Protein AF-H1S083-F1 (afdb_monomer)

pLDDT: mean 85.69, std 16.36, range [36.56, 97.62]

Sequence (113 aa):
MSSRRRGASLEDQALHRMGLTRRVRLRCQHYAAACRVVSCTDLLATLPLRYARIANEPYANRLLSLPFKVPTLELHLYWHAGGENDGANRWLREQLLAVISALGGGAGELAQD

Solvent-accessible surface area (backbone atoms only — not comparable to full-atom values): 7591 Å² total; per-residue (Å²): 130,83,85,63,92,67,80,83,47,69,63,52,51,40,35,46,76,71,77,42,84,80,87,82,87,76,86,67,97,44,66,48,59,44,36,53,49,36,59,74,47,99,56,88,84,90,67,61,66,74,57,46,59,60,45,25,64,92,50,73,61,87,88,72,83,73,97,64,81,58,83,80,87,77,64,76,78,86,77,61,79,88,46,68,82,34,66,69,54,45,52,49,51,52,53,51,51,52,53,40,48,74,71,70,44,79,83,46,71,84,71,84,129

Structure (mmCIF, N/CA/C/O backbone):
data_AF-H1S083-F1
#
_entry.id   AF-H1S083-F1
#
loop_
_atom_site.group_PDB
_atom_site.id
_atom_site.type_symbol
_atom_site.label_atom_id
_atom_site.label_alt_id
_atom_site.label_comp_id
_atom_site.label_asym_id
_atom_site.label_entity_id
_atom_site.label_seq_id
_atom_site.pdbx_PDB_ins_code
_atom_site.Cartn_x
_atom_site.Cartn_y
_atom_site.Car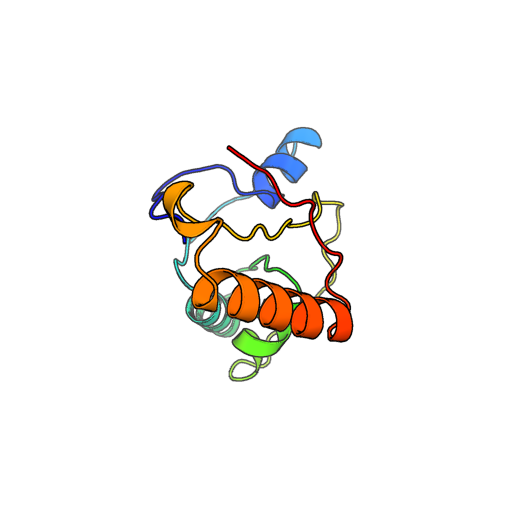tn_z
_atom_site.occupancy
_atom_site.B_iso_or_equiv
_atom_site.auth_seq_id
_atom_site.auth_comp_id
_atom_site.auth_asym_id
_atom_site.auth_atom_id
_atom_site.pdbx_PDB_model_num
ATOM 1 N N . MET A 1 1 ? 8.630 -4.869 -2.359 1.00 46.25 1 MET A N 1
ATOM 2 C CA . MET A 1 1 ? 7.904 -4.292 -1.202 1.00 46.25 1 MET A CA 1
ATOM 3 C C . MET A 1 1 ? 8.778 -4.407 0.039 1.00 46.25 1 MET A C 1
ATOM 5 O O . MET A 1 1 ? 9.514 -5.375 0.157 1.00 46.25 1 MET A O 1
ATOM 9 N N . SER A 1 2 ? 8.788 -3.385 0.896 1.00 41.12 2 SER A N 1
ATOM 10 C CA . SER A 1 2 ? 9.786 -3.215 1.960 1.00 41.12 2 SER A CA 1
ATOM 11 C C . SER A 1 2 ? 9.759 -4.358 2.989 1.00 41.12 2 SER A C 1
ATOM 13 O O . SER A 1 2 ? 8.774 -4.513 3.697 1.00 41.12 2 SER A O 1
ATOM 15 N N . SER A 1 3 ? 10.867 -5.095 3.142 1.00 46.19 3 SER A N 1
ATOM 16 C CA . SER A 1 3 ? 11.071 -6.119 4.189 1.00 46.19 3 SER A CA 1
ATOM 17 C C . SER A 1 3 ? 11.190 -5.539 5.608 1.00 46.19 3 SER A C 1
ATOM 19 O O . SER A 1 3 ? 11.502 -6.249 6.570 1.00 46.19 3 SER A O 1
ATOM 21 N N . ARG A 1 4 ? 10.964 -4.229 5.760 1.00 55.94 4 ARG A N 1
ATOM 22 C CA . ARG A 1 4 ? 11.097 -3.512 7.020 1.00 55.94 4 ARG A CA 1
ATOM 23 C C . ARG A 1 4 ? 10.083 -4.050 8.029 1.00 55.94 4 ARG A C 1
ATOM 25 O O . ARG A 1 4 ? 8.920 -3.660 8.042 1.00 55.94 4 ARG A O 1
ATOM 32 N N . ARG A 1 5 ? 10.560 -4.900 8.949 1.00 53.22 5 ARG A N 1
ATOM 33 C CA . ARG A 1 5 ? 9.821 -5.308 10.162 1.00 53.22 5 ARG A CA 1
ATOM 34 C C . ARG A 1 5 ? 9.395 -4.097 11.011 1.00 53.22 5 ARG A C 1
ATOM 36 O O . ARG A 1 5 ? 8.475 -4.214 11.816 1.00 53.22 5 ARG A O 1
ATOM 43 N N . ARG A 1 6 ? 10.069 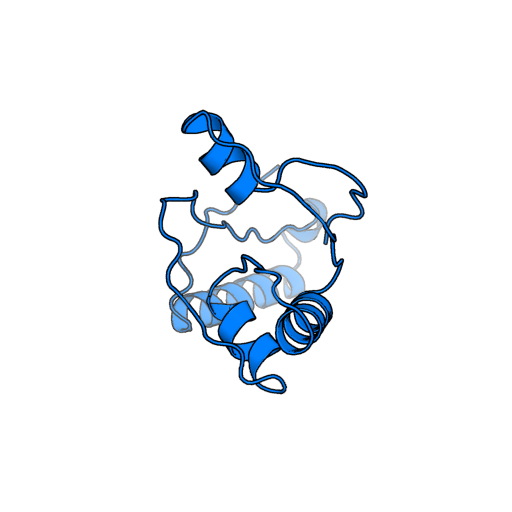-2.949 10.849 1.00 56.91 6 ARG A N 1
ATOM 44 C CA . ARG A 1 6 ? 9.831 -1.671 11.539 1.00 56.91 6 ARG A CA 1
ATOM 45 C C . ARG A 1 6 ? 10.082 -0.492 10.593 1.00 56.91 6 ARG A C 1
ATOM 47 O O . ARG A 1 6 ? 11.025 -0.534 9.812 1.00 56.91 6 ARG A O 1
ATOM 54 N N . GLY A 1 7 ? 9.276 0.562 10.698 1.00 65.94 7 GLY A N 1
ATOM 55 C CA . GLY A 1 7 ? 9.450 1.810 9.948 1.00 65.94 7 GLY A CA 1
ATOM 56 C C . GLY A 1 7 ? 8.162 2.629 9.905 1.00 65.94 7 GLY A C 1
ATOM 57 O O . GLY A 1 7 ? 7.073 2.051 9.856 1.00 65.94 7 GLY A O 1
ATOM 58 N N . ALA A 1 8 ? 8.288 3.957 9.956 1.00 71.81 8 ALA A N 1
ATOM 59 C CA . ALA A 1 8 ? 7.151 4.866 9.860 1.00 71.81 8 ALA A CA 1
ATOM 60 C C . ALA A 1 8 ? 6.579 4.833 8.437 1.00 71.81 8 ALA A C 1
ATOM 62 O O . ALA A 1 8 ? 7.262 5.176 7.470 1.00 71.81 8 ALA A O 1
ATOM 63 N N . SER A 1 9 ? 5.329 4.393 8.326 1.00 85.81 9 SER A N 1
ATOM 64 C CA . SER A 1 9 ? 4.543 4.490 7.093 1.00 85.81 9 SER A CA 1
ATOM 65 C C . SER A 1 9 ? 4.185 5.950 6.777 1.00 85.81 9 SER A C 1
ATOM 67 O O . SER A 1 9 ? 4.335 6.824 7.634 1.00 85.81 9 SER A O 1
ATOM 69 N N . LEU A 1 10 ? 3.708 6.233 5.561 1.00 88.31 10 LEU A N 1
ATOM 70 C CA . LEU A 1 10 ? 3.307 7.593 5.176 1.00 88.31 10 LEU A CA 1
ATOM 71 C C . LEU A 1 10 ? 2.191 8.125 6.088 1.00 88.31 10 LEU A C 1
ATOM 73 O O . LEU A 1 10 ? 2.217 9.289 6.487 1.00 88.31 10 LEU A O 1
ATOM 77 N N . GLU A 1 11 ? 1.251 7.264 6.481 1.00 90.75 11 GLU A N 1
ATOM 78 C CA . GLU A 1 11 ? 0.209 7.620 7.436 1.00 90.75 11 GLU A CA 1
ATOM 79 C C . GLU A 1 11 ? 0.750 7.838 8.858 1.00 90.75 11 GLU A C 1
ATOM 81 O O . GLU A 1 11 ? 0.278 8.744 9.541 1.00 90.75 11 GLU A O 1
ATOM 86 N N . ASP A 1 12 ? 1.771 7.085 9.294 1.00 91.44 12 ASP A N 1
ATOM 87 C CA . ASP A 1 12 ? 2.417 7.313 10.599 1.00 91.44 12 ASP A CA 1
ATOM 88 C C . ASP A 1 12 ? 3.097 8.690 10.633 1.00 91.44 12 ASP A C 1
ATOM 90 O O . ASP A 1 12 ? 2.982 9.417 11.617 1.00 91.44 12 ASP A O 1
ATOM 94 N N . GLN A 1 13 ? 3.773 9.072 9.546 1.00 90.94 13 GLN A N 1
ATOM 95 C CA . GLN A 1 13 ? 4.428 10.378 9.428 1.00 90.94 13 GLN A CA 1
ATOM 96 C C . GLN A 1 13 ? 3.410 11.524 9.388 1.00 90.94 13 GLN A C 1
ATOM 98 O O . GLN A 1 13 ? 3.625 12.570 10.001 1.00 90.94 13 GLN A O 1
ATOM 103 N N . ALA A 1 14 ? 2.291 11.344 8.681 1.00 92.69 14 ALA A N 1
ATOM 104 C CA . ALA A 1 14 ? 1.212 12.327 8.653 1.00 92.69 14 ALA A CA 1
ATOM 105 C C . ALA A 1 14 ? 0.590 12.530 10.043 1.00 92.69 14 ALA A C 1
ATOM 107 O O . ALA A 1 14 ? 0.471 13.670 10.484 1.00 92.69 14 ALA A O 1
ATOM 108 N N . LEU A 1 15 ? 0.286 11.443 10.761 1.00 93.88 15 LEU A N 1
ATOM 109 C CA . LEU A 1 15 ? -0.218 11.512 12.136 1.00 93.88 15 LEU A CA 1
ATOM 110 C C . LEU A 1 15 ? 0.788 12.187 13.072 1.00 93.88 15 LEU A C 1
ATOM 112 O O . LEU A 1 15 ? 0.411 13.075 13.834 1.00 93.88 15 LEU A O 1
ATOM 116 N N . HIS A 1 16 ? 2.073 11.843 12.964 1.00 93.38 16 HIS A N 1
ATOM 117 C CA . HIS A 1 16 ? 3.114 12.439 13.797 1.00 93.38 16 HIS A CA 1
ATOM 118 C C . HIS A 1 16 ? 3.229 13.955 13.585 1.00 93.38 16 HIS A C 1
ATOM 120 O O . HIS A 1 16 ? 3.400 14.699 14.549 1.00 93.38 16 HIS A O 1
ATOM 126 N N . ARG A 1 17 ? 3.099 14.447 12.344 1.00 93.06 17 ARG A N 1
ATOM 127 C CA . ARG A 1 17 ? 3.069 15.897 12.064 1.00 93.06 17 ARG A CA 1
ATOM 128 C C . ARG A 1 17 ? 1.873 16.608 12.702 1.00 93.06 17 ARG A C 1
ATOM 130 O O . ARG A 1 17 ? 1.947 17.807 12.935 1.00 93.06 17 ARG A O 1
ATOM 137 N N . MET A 1 18 ? 0.804 15.878 13.010 1.00 94.44 18 MET A N 1
ATOM 138 C CA . MET A 1 18 ? -0.367 16.379 13.736 1.00 94.44 18 MET A CA 1
ATOM 139 C C . MET A 1 18 ? -0.249 16.198 15.261 1.00 94.44 18 MET A C 1
ATOM 141 O O . MET A 1 18 ? -1.212 16.460 15.974 1.00 94.44 18 MET A O 1
ATOM 145 N N . GLY A 1 19 ? 0.887 15.709 15.776 1.00 96.00 19 GLY A N 1
ATOM 146 C CA . GLY A 1 19 ? 1.051 15.371 17.195 1.00 96.00 19 GLY A CA 1
ATOM 147 C C . GLY A 1 19 ? 0.278 14.119 17.629 1.00 96.00 19 GLY A C 1
ATOM 148 O O . GLY A 1 19 ? 0.107 13.878 18.822 1.00 96.00 19 GLY A O 1
ATOM 149 N N . LEU A 1 20 ? -0.202 13.318 16.674 1.00 95.38 20 LEU A N 1
ATOM 150 C CA . LEU A 1 20 ? -0.985 12.113 16.921 1.00 95.38 20 LEU A CA 1
ATOM 151 C C . LEU A 1 20 ? -0.126 10.860 16.759 1.00 95.38 20 LEU A C 1
ATOM 153 O O . LEU A 1 20 ? 0.772 10.780 15.921 1.00 95.38 20 LEU A O 1
ATOM 157 N N . THR A 1 21 ? -0.461 9.827 17.526 1.00 93.50 21 THR A N 1
ATOM 158 C CA . THR A 1 21 ? 0.106 8.486 17.366 1.00 93.50 21 THR A CA 1
ATOM 159 C C . THR A 1 21 ? -1.021 7.464 17.302 1.00 93.50 21 THR A C 1
ATOM 161 O O . THR A 1 21 ? -2.061 7.624 17.941 1.00 93.50 21 THR A O 1
ATOM 164 N N . ARG A 1 22 ? -0.839 6.405 16.507 1.00 92.25 22 ARG A N 1
ATOM 165 C CA . ARG A 1 22 ? -1.791 5.288 16.441 1.00 92.25 22 ARG A CA 1
ATOM 166 C C . ARG A 1 22 ? -1.253 4.065 17.168 1.00 92.25 22 ARG A C 1
ATOM 168 O O . ARG A 1 22 ? -0.050 3.814 17.206 1.00 92.25 22 ARG A O 1
ATOM 175 N N . ARG A 1 23 ? -2.164 3.229 17.658 1.00 93.88 23 ARG A N 1
ATOM 176 C CA . ARG A 1 23 ? -1.825 1.937 18.257 1.00 93.88 23 ARG A CA 1
ATOM 177 C C . ARG A 1 23 ? -1.751 0.848 17.187 1.00 93.88 23 ARG A C 1
ATOM 179 O O . ARG A 1 23 ? -2.768 0.290 16.786 1.00 93.88 23 ARG A O 1
ATOM 186 N N . VAL A 1 24 ? -0.543 0.501 16.749 1.00 92.94 24 VAL A N 1
ATOM 187 C CA . VAL A 1 24 ? -0.339 -0.572 15.762 1.00 92.94 24 VAL A CA 1
ATOM 188 C C . VAL A 1 24 ? -0.415 -1.945 16.441 1.00 92.94 24 VAL A C 1
ATOM 190 O O . VAL A 1 24 ? 0.505 -2.335 17.154 1.00 92.94 24 VAL A O 1
ATOM 193 N N . ARG A 1 25 ? -1.516 -2.679 16.226 1.00 94.50 25 ARG A N 1
ATOM 194 C CA . ARG A 1 25 ? -1.736 -4.035 16.778 1.00 94.50 25 ARG A CA 1
ATOM 195 C C . ARG A 1 25 ? -1.151 -5.148 15.906 1.00 94.50 25 ARG A C 1
ATOM 197 O O . ARG A 1 25 ? -0.729 -6.168 16.436 1.00 94.50 25 ARG A O 1
ATOM 204 N N . LEU A 1 26 ? -1.128 -4.944 14.590 1.00 92.12 26 LEU A N 1
ATOM 205 C CA . LEU A 1 26 ? -0.632 -5.904 13.607 1.00 92.12 26 LEU A CA 1
ATOM 206 C C . LEU A 1 26 ? -0.027 -5.165 12.408 1.00 92.12 26 LEU A C 1
ATOM 208 O O . LEU A 1 26 ? -0.523 -4.112 12.009 1.00 92.12 26 LEU A O 1
ATOM 212 N N . ARG A 1 27 ? 1.024 -5.735 11.810 1.00 90.19 27 ARG A N 1
ATOM 213 C CA . ARG A 1 27 ? 1.575 -5.304 10.518 1.00 90.19 27 ARG A CA 1
ATOM 214 C C . ARG A 1 27 ? 1.529 -6.474 9.539 1.00 90.19 27 ARG A C 1
ATOM 216 O O . ARG A 1 27 ? 2.127 -7.513 9.799 1.00 90.19 27 ARG A O 1
ATOM 223 N N . CYS A 1 28 ? 0.830 -6.293 8.423 1.00 90.75 28 CYS A N 1
ATOM 224 C CA . CYS A 1 28 ? 0.754 -7.277 7.344 1.00 90.75 28 CYS A CA 1
ATOM 225 C C . CYS A 1 28 ? 1.729 -6.905 6.222 1.00 90.75 28 CYS A C 1
ATOM 227 O O . CYS A 1 28 ? 1.875 -5.728 5.905 1.00 90.75 28 CYS A O 1
ATOM 229 N N . GLN A 1 29 ? 2.356 -7.904 5.596 1.00 87.31 29 GLN A N 1
ATOM 230 C CA . GLN A 1 29 ? 3.223 -7.690 4.425 1.00 87.31 29 GLN A CA 1
ATOM 231 C C . GLN A 1 29 ? 2.429 -7.523 3.119 1.00 87.31 29 GLN A C 1
ATOM 233 O O . GLN A 1 29 ? 2.935 -6.956 2.157 1.00 87.31 29 GLN A O 1
ATOM 238 N N . HIS A 1 30 ? 1.177 -7.993 3.091 1.00 89.62 30 HIS A N 1
ATOM 239 C CA . HIS A 1 30 ? 0.318 -7.991 1.908 1.00 89.62 30 HIS A CA 1
ATOM 240 C C . HIS A 1 30 ? -1.043 -7.366 2.224 1.00 89.62 30 HIS A C 1
ATOM 242 O O . HIS A 1 30 ? -1.628 -7.640 3.275 1.00 89.62 30 HIS A O 1
ATOM 248 N N . TYR A 1 31 ? -1.576 -6.580 1.287 1.00 93.88 31 TYR A N 1
ATOM 249 C CA . TYR A 1 31 ? -2.871 -5.913 1.439 1.00 93.88 31 TYR A CA 1
ATOM 250 C C . TYR A 1 31 ? -4.041 -6.890 1.595 1.00 93.88 31 TYR A C 1
ATOM 252 O O . TYR A 1 31 ? -4.886 -6.676 2.456 1.00 93.88 31 TYR A O 1
ATOM 260 N N . ALA A 1 32 ? -4.049 -8.002 0.854 1.00 94.44 32 ALA A N 1
ATOM 261 C CA . ALA A 1 32 ? -5.092 -9.024 0.981 1.00 94.44 32 ALA A CA 1
ATOM 262 C C . ALA A 1 32 ? -5.162 -9.618 2.400 1.00 94.44 32 ALA A C 1
ATOM 264 O O . ALA A 1 32 ? -6.247 -9.826 2.937 1.00 94.44 32 ALA A O 1
ATOM 265 N N . ALA A 1 33 ? -4.007 -9.833 3.042 1.00 94.94 33 ALA A N 1
ATOM 266 C CA . ALA A 1 33 ? -3.958 -10.294 4.427 1.00 94.94 33 ALA A CA 1
ATOM 267 C C . ALA A 1 33 ? -4.502 -9.231 5.396 1.00 94.94 33 ALA A C 1
ATOM 269 O O . ALA A 1 33 ? -5.246 -9.570 6.311 1.00 94.94 33 ALA A O 1
ATOM 270 N N . ALA A 1 34 ? -4.186 -7.950 5.172 1.00 95.94 34 ALA A N 1
ATOM 271 C CA . ALA A 1 34 ? -4.738 -6.858 5.972 1.00 95.94 34 ALA A CA 1
ATOM 272 C C . ALA A 1 34 ? -6.270 -6.779 5.848 1.00 95.94 34 ALA A C 1
ATOM 274 O O . ALA A 1 34 ? -6.948 -6.707 6.868 1.00 95.94 34 ALA A O 1
ATOM 275 N N . CYS A 1 35 ? -6.818 -6.864 4.629 1.00 97.12 35 CYS A N 1
ATOM 276 C CA . CYS A 1 35 ? -8.266 -6.878 4.396 1.00 97.12 35 CYS A CA 1
ATOM 277 C C . CYS A 1 35 ? -8.952 -8.069 5.082 1.00 97.12 35 CYS A C 1
ATOM 279 O O . CYS A 1 35 ? -9.983 -7.883 5.724 1.00 97.12 35 CYS A O 1
ATOM 281 N N . ARG A 1 36 ? -8.352 -9.266 5.029 1.00 97.06 36 ARG A N 1
ATOM 282 C CA . ARG A 1 36 ? -8.862 -10.445 5.747 1.00 97.06 36 ARG A CA 1
ATOM 283 C C . ARG A 1 36 ? -8.873 -10.262 7.265 1.00 97.06 36 ARG A C 1
ATOM 285 O O . ARG A 1 36 ? -9.792 -10.707 7.940 1.00 97.06 36 ARG A O 1
ATOM 292 N N . VAL A 1 37 ? -7.833 -9.650 7.828 1.00 97.12 37 VAL A N 1
ATOM 293 C CA . VAL A 1 37 ? -7.784 -9.403 9.276 1.00 97.12 37 VAL A CA 1
ATOM 294 C C . VAL A 1 37 ? -8.874 -8.418 9.680 1.00 97.12 37 VAL A C 1
ATOM 296 O O . VAL A 1 37 ? -9.581 -8.667 10.653 1.00 97.12 37 VAL A O 1
ATOM 299 N N . VAL A 1 38 ? -9.042 -7.332 8.923 1.00 97.56 38 VAL A N 1
ATOM 300 C CA . VAL A 1 38 ? -10.109 -6.350 9.163 1.00 97.56 38 VAL A CA 1
ATOM 301 C C . VAL A 1 38 ? -11.490 -7.007 9.086 1.00 97.56 38 VAL A C 1
ATOM 303 O O . VAL A 1 38 ? -12.318 -6.734 9.940 1.00 97.56 38 VAL A O 1
ATOM 306 N N . SER A 1 39 ? -11.727 -7.953 8.169 1.00 97.50 39 SER A N 1
ATOM 307 C CA . SER A 1 39 ? -13.040 -8.620 8.078 1.00 97.50 39 SER A CA 1
ATOM 308 C C . SER A 1 39 ? -13.378 -9.529 9.257 1.00 97.50 39 SER A C 1
ATOM 310 O O . SER A 1 39 ? -14.519 -9.958 9.397 1.00 97.50 39 SER A O 1
ATOM 312 N N . CYS A 1 40 ? -12.393 -9.862 10.089 1.00 97.25 40 CYS A N 1
ATOM 313 C CA . CYS A 1 40 ? -12.553 -10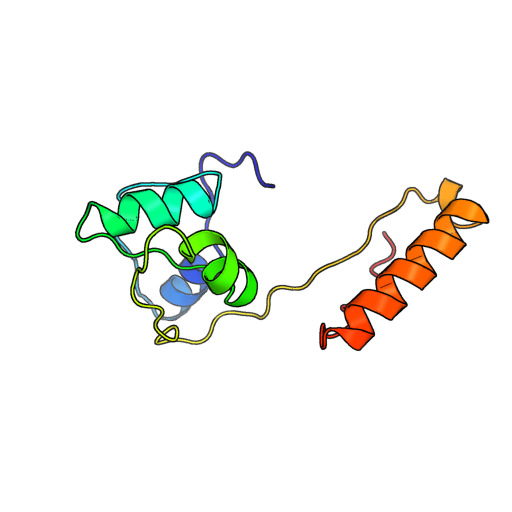.767 11.223 1.00 97.25 40 CYS A CA 1
ATOM 314 C C . CYS A 1 40 ? -12.289 -10.086 12.576 1.00 97.25 40 CYS A C 1
ATOM 316 O O . CYS A 1 40 ? -12.230 -10.779 13.591 1.00 97.25 40 CYS A O 1
ATOM 318 N N . THR A 1 41 ? -12.056 -8.769 12.611 1.00 97.62 41 THR A N 1
ATOM 319 C CA . THR A 1 41 ? -11.655 -8.040 13.827 1.00 97.62 41 THR A CA 1
ATOM 320 C C . THR A 1 41 ? -12.168 -6.601 13.823 1.00 97.62 41 THR A C 1
ATOM 322 O O . THR A 1 41 ? -12.504 -6.062 12.778 1.00 97.62 41 THR A O 1
ATOM 325 N N . ASP A 1 42 ? -12.105 -5.924 14.970 1.00 96.31 42 ASP A N 1
ATOM 326 C CA . ASP A 1 42 ? -12.408 -4.486 15.082 1.00 96.31 42 ASP A CA 1
ATOM 327 C C . ASP A 1 42 ? -11.207 -3.583 14.727 1.00 96.31 42 ASP A C 1
ATOM 329 O O . ASP A 1 42 ? -11.069 -2.460 15.219 1.00 96.31 42 ASP A O 1
ATOM 333 N N . LEU A 1 43 ? -10.268 -4.087 13.921 1.00 97.25 43 LEU A N 1
ATOM 334 C CA . LEU A 1 43 ? -9.096 -3.327 13.490 1.00 97.25 43 LEU A CA 1
ATOM 335 C C . LEU A 1 43 ? -9.387 -2.529 12.217 1.00 97.25 43 LEU A C 1
ATOM 337 O O . LEU A 1 43 ? -10.234 -2.881 11.406 1.00 97.25 43 LEU A O 1
ATOM 341 N N . LEU A 1 44 ? -8.609 -1.466 12.012 1.00 95.94 44 LEU A N 1
ATOM 342 C CA . LEU A 1 44 ? -8.625 -0.661 10.793 1.00 95.94 44 LEU A CA 1
ATOM 343 C C . LEU A 1 44 ? -7.308 -0.824 10.030 1.00 95.94 44 LEU A C 1
ATOM 345 O O . LEU A 1 44 ? -6.241 -0.970 10.635 1.00 95.94 44 LEU A O 1
ATOM 349 N N . ALA A 1 45 ? -7.376 -0.732 8.701 1.00 95.50 45 ALA A N 1
ATOM 350 C CA . ALA A 1 45 ? -6.210 -0.717 7.827 1.00 95.50 45 ALA A CA 1
ATOM 351 C C . ALA A 1 45 ? -6.282 0.455 6.838 1.00 95.50 45 ALA A C 1
ATOM 353 O O . ALA A 1 45 ? -7.317 0.698 6.221 1.00 95.50 45 ALA A O 1
ATOM 354 N N . THR A 1 46 ? -5.158 1.154 6.665 1.00 94.31 46 THR A N 1
ATOM 355 C CA . THR A 1 46 ? -4.999 2.228 5.675 1.00 94.31 46 THR A CA 1
ATOM 356 C C . THR A 1 46 ? -4.253 1.689 4.461 1.00 94.31 46 THR A C 1
ATOM 358 O O . THR A 1 46 ? -3.184 1.095 4.600 1.00 94.31 46 THR A O 1
ATOM 361 N N . LEU A 1 47 ? -4.827 1.862 3.271 1.00 92.94 47 LEU A N 1
ATOM 362 C CA . LEU A 1 47 ? -4.282 1.377 2.004 1.00 92.94 47 LEU A CA 1
ATOM 363 C C . LEU A 1 47 ? -4.467 2.443 0.912 1.00 92.94 47 LEU A C 1
ATOM 365 O O . LEU A 1 47 ? -5.427 3.215 0.981 1.00 92.94 47 LEU A O 1
ATOM 369 N N . PRO A 1 48 ? -3.634 2.458 -0.146 1.00 91.25 48 PRO A N 1
ATOM 370 C CA . PRO A 1 48 ? -3.946 3.229 -1.343 1.00 91.25 48 PRO A CA 1
ATOM 371 C C . PRO A 1 48 ? -5.265 2.749 -1.967 1.00 91.25 48 PRO A C 1
ATOM 373 O O . PRO A 1 48 ? -5.490 1.545 -2.111 1.00 91.25 48 PRO A O 1
ATOM 376 N N . LEU A 1 49 ? -6.122 3.688 -2.379 1.00 90.50 49 LEU A N 1
ATOM 377 C CA . LEU A 1 49 ? -7.507 3.414 -2.788 1.00 90.50 49 LEU A CA 1
ATOM 378 C C . LEU A 1 49 ? -7.634 2.339 -3.880 1.00 90.50 49 LEU A C 1
ATOM 380 O O . LEU A 1 49 ? -8.517 1.487 -3.801 1.00 90.50 49 LEU A O 1
ATOM 384 N N . ARG A 1 50 ? -6.748 2.350 -4.886 1.00 89.25 50 ARG A N 1
ATOM 385 C CA . ARG A 1 50 ? -6.762 1.358 -5.975 1.00 89.25 50 ARG A CA 1
ATOM 386 C C . ARG A 1 50 ? -6.578 -0.066 -5.439 1.00 89.25 50 ARG A C 1
ATOM 388 O O . ARG A 1 50 ? -7.338 -0.954 -5.808 1.00 89.25 50 ARG A O 1
ATOM 395 N N . TYR A 1 51 ? -5.630 -0.264 -4.523 1.00 92.00 51 TYR A N 1
ATOM 396 C CA . TYR A 1 51 ? -5.414 -1.562 -3.882 1.00 92.00 51 TYR A CA 1
ATOM 397 C C . TYR A 1 51 ? -6.531 -1.915 -2.910 1.00 92.00 51 TYR A C 1
ATOM 399 O O . TYR A 1 51 ? -6.917 -3.075 -2.853 1.00 92.00 51 TYR A O 1
ATOM 407 N N . ALA A 1 52 ? -7.075 -0.934 -2.187 1.00 94.50 52 ALA A N 1
ATOM 408 C CA . ALA A 1 52 ? -8.208 -1.162 -1.301 1.00 94.50 52 ALA A CA 1
ATOM 409 C C . ALA A 1 52 ? -9.423 -1.704 -2.071 1.00 94.50 52 ALA A C 1
ATOM 411 O O . ALA A 1 52 ? -10.065 -2.623 -1.592 1.00 94.50 52 ALA A O 1
ATOM 412 N N . ARG A 1 53 ? -9.709 -1.205 -3.282 1.00 94.31 53 ARG A N 1
ATOM 413 C CA . ARG A 1 53 ? -10.808 -1.722 -4.119 1.00 94.31 53 ARG A CA 1
ATOM 414 C C . ARG A 1 53 ? -10.592 -3.173 -4.556 1.00 94.31 53 ARG A C 1
ATOM 416 O O . ARG A 1 53 ? -11.520 -3.961 -4.466 1.00 94.31 53 ARG A O 1
ATOM 423 N N . ILE A 1 54 ? -9.378 -3.515 -4.987 1.00 94.62 54 ILE A N 1
ATOM 424 C CA . ILE A 1 54 ? -9.052 -4.853 -5.507 1.00 94.62 54 ILE A CA 1
ATOM 425 C C . ILE A 1 54 ? -8.922 -5.869 -4.363 1.00 94.62 54 ILE A C 1
ATOM 427 O O . ILE A 1 54 ? -9.596 -6.888 -4.336 1.00 94.62 54 ILE A O 1
ATOM 431 N N . ALA A 1 55 ? -8.070 -5.589 -3.375 1.00 95.44 55 ALA A N 1
ATOM 432 C CA . ALA A 1 55 ? -7.754 -6.537 -2.306 1.00 95.44 55 ALA A CA 1
ATOM 433 C C . ALA A 1 55 ? -8.932 -6.797 -1.353 1.00 95.44 55 ALA A C 1
ATOM 435 O O . ALA A 1 55 ? -8.926 -7.799 -0.638 1.00 95.44 55 ALA A O 1
ATOM 436 N N . ASN A 1 56 ? -9.914 -5.891 -1.320 1.00 96.44 56 ASN A N 1
ATOM 437 C CA . ASN A 1 56 ? -11.097 -6.002 -0.476 1.00 96.44 56 ASN A CA 1
ATOM 438 C C . ASN A 1 56 ? -12.277 -6.722 -1.142 1.00 96.44 56 ASN A C 1
ATOM 440 O O . ASN A 1 56 ? -13.235 -7.044 -0.442 1.00 96.44 56 ASN A O 1
ATOM 444 N N . GLU A 1 57 ? -12.220 -6.975 -2.452 1.00 95.31 57 GLU A N 1
ATOM 445 C CA . GLU A 1 57 ? -13.290 -7.645 -3.201 1.00 95.31 57 GLU A CA 1
ATOM 446 C C . GLU A 1 57 ? -13.803 -8.928 -2.508 1.00 95.31 57 GLU A C 1
ATOM 448 O O . GLU A 1 57 ? -15.018 -9.062 -2.371 1.00 95.31 57 GLU A O 1
ATOM 453 N N . PRO A 1 58 ? -12.948 -9.808 -1.935 1.00 96.19 58 PRO A N 1
ATOM 454 C CA . PRO A 1 58 ? -13.419 -11.034 -1.281 1.00 96.19 58 PRO A CA 1
ATOM 455 C C . PRO A 1 58 ? -13.996 -10.843 0.131 1.00 96.19 58 PRO A C 1
ATOM 457 O O . PRO A 1 58 ? -14.568 -11.781 0.680 1.00 96.19 58 PRO A O 1
ATOM 460 N N . TYR A 1 59 ? -13.784 -9.684 0.764 1.00 94.69 59 TYR A N 1
ATOM 461 C CA . TYR A 1 59 ? -13.994 -9.493 2.208 1.00 94.69 59 TYR A CA 1
ATOM 462 C C . TYR A 1 59 ? -15.105 -8.497 2.547 1.00 94.69 59 TYR A C 1
ATOM 464 O O . TYR A 1 59 ? -15.520 -8.423 3.701 1.00 94.69 59 TYR A O 1
ATOM 472 N N . ALA A 1 60 ? -15.568 -7.721 1.561 1.00 91.56 60 ALA A N 1
ATOM 473 C CA . ALA A 1 60 ? -16.655 -6.751 1.697 1.00 91.56 60 ALA A CA 1
ATOM 474 C C . ALA A 1 60 ? -16.495 -5.752 2.868 1.00 91.56 60 ALA A C 1
ATOM 476 O O . ALA A 1 60 ? -17.485 -5.227 3.381 1.00 91.56 60 ALA A O 1
ATOM 477 N N . ASN A 1 61 ? -15.258 -5.434 3.285 1.00 97.44 61 ASN A N 1
ATOM 478 C CA . ASN A 1 61 ? -15.047 -4.412 4.313 1.00 97.44 61 ASN A CA 1
ATOM 479 C C . ASN A 1 61 ? -15.511 -3.042 3.808 1.00 97.44 61 ASN A C 1
ATOM 481 O O . ASN A 1 61 ? -15.431 -2.733 2.616 1.00 97.44 61 ASN A O 1
ATOM 485 N N . ARG A 1 62 ? -15.923 -2.169 4.728 1.00 96.94 62 ARG A N 1
ATOM 486 C CA . ARG A 1 62 ? -16.290 -0.792 4.386 1.00 96.94 62 ARG A CA 1
ATOM 487 C C . ARG A 1 62 ? -15.046 0.014 4.011 1.00 96.94 62 ARG A C 1
ATOM 489 O O . ARG A 1 62 ? -14.123 0.144 4.811 1.00 96.94 62 ARG A O 1
ATOM 496 N N . LEU A 1 63 ? -15.051 0.598 2.814 1.00 96.94 63 LEU A N 1
ATOM 497 C CA . LEU A 1 63 ? -14.025 1.547 2.383 1.00 96.94 63 LEU A CA 1
ATOM 498 C C . LEU A 1 63 ? -14.418 2.961 2.817 1.00 96.94 63 LEU A C 1
ATOM 500 O O . LEU A 1 63 ? -15.496 3.443 2.472 1.00 96.94 63 LEU A O 1
ATOM 504 N N . LEU A 1 64 ? -13.537 3.620 3.565 1.00 96.12 64 LEU A N 1
ATOM 505 C CA . LEU A 1 64 ? -13.730 4.978 4.068 1.00 96.12 64 LEU A CA 1
ATOM 506 C C . LEU A 1 64 ? -12.605 5.882 3.564 1.00 96.12 64 LEU A C 1
ATOM 508 O O . LEU A 1 64 ? -11.454 5.452 3.454 1.00 96.12 64 LEU A O 1
ATOM 512 N N . SER A 1 65 ? -12.933 7.141 3.284 1.00 93.25 65 SER A N 1
ATOM 513 C CA . SER A 1 65 ? -11.923 8.163 3.013 1.00 93.25 65 SER A CA 1
ATOM 514 C C . SER A 1 65 ? -11.067 8.396 4.253 1.00 93.25 65 SER A C 1
ATOM 516 O O . SER A 1 65 ? -11.570 8.410 5.378 1.00 93.25 65 SER A O 1
ATOM 518 N N . LEU A 1 66 ? -9.769 8.608 4.046 1.00 92.94 66 LEU A N 1
ATOM 519 C CA . LEU A 1 66 ? -8.859 8.922 5.137 1.00 92.94 66 LEU A CA 1
ATOM 520 C C . LEU A 1 66 ? -9.215 10.302 5.729 1.00 92.94 66 LEU A C 1
ATOM 522 O O . LEU A 1 66 ? -9.341 11.258 4.963 1.00 92.94 66 LEU A O 1
ATOM 526 N N . PRO A 1 67 ? -9.355 10.447 7.062 1.00 93.25 67 PRO A N 1
ATOM 527 C CA . PRO A 1 67 ? -9.827 11.691 7.676 1.00 93.25 67 PRO A CA 1
ATOM 528 C C . PRO A 1 67 ? -8.736 12.770 7.798 1.00 93.25 67 PRO A C 1
ATOM 530 O O . PRO A 1 67 ? -8.926 13.778 8.471 1.00 93.25 67 PRO A O 1
ATOM 533 N N . PHE A 1 68 ? -7.579 12.563 7.174 1.00 93.38 68 PHE A N 1
ATOM 534 C CA . PHE A 1 68 ? -6.456 13.493 7.150 1.00 93.38 68 PHE A CA 1
ATOM 535 C C . PHE A 1 68 ? -5.689 13.352 5.835 1.00 93.38 68 PHE A C 1
ATOM 537 O O . PHE A 1 68 ? -5.795 12.346 5.130 1.00 93.38 68 PHE A O 1
ATOM 544 N N . LYS A 1 69 ? -4.896 14.374 5.503 1.00 90.88 69 LYS A N 1
ATOM 545 C CA . LYS A 1 69 ? -4.074 14.387 4.291 1.00 90.88 69 LYS A CA 1
ATOM 546 C C . LYS A 1 69 ? -2.782 13.601 4.508 1.00 90.88 69 LYS A C 1
ATOM 548 O O . LYS A 1 69 ? -2.090 13.783 5.507 1.00 90.88 69 LYS A O 1
ATOM 553 N N . VAL A 1 70 ? -2.436 12.775 3.531 1.00 90.56 70 VAL A N 1
ATOM 554 C CA . VAL A 1 70 ? -1.161 12.054 3.436 1.00 90.56 70 VAL A CA 1
ATOM 555 C C . VAL A 1 70 ? -0.530 12.428 2.093 1.00 90.56 70 VAL A C 1
ATOM 557 O O . VAL A 1 70 ? -1.286 12.663 1.147 1.00 90.56 70 VAL A O 1
ATOM 560 N N . PRO A 1 71 ? 0.809 12.533 1.989 1.00 83.38 71 PRO A N 1
ATOM 561 C C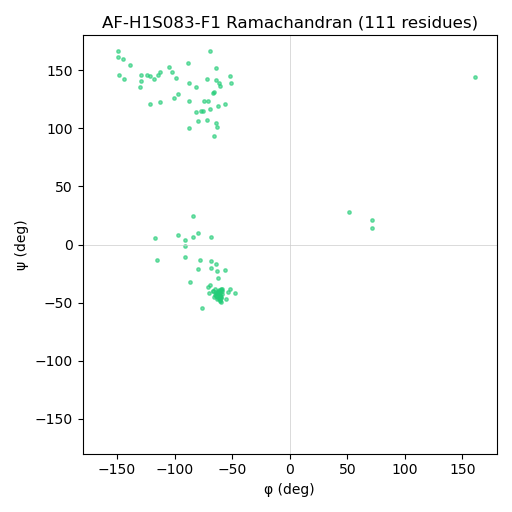A . PRO A 1 71 ? 1.465 12.742 0.703 1.00 83.38 71 PRO A CA 1
ATOM 562 C C . PRO A 1 71 ? 1.010 11.716 -0.338 1.00 83.38 71 PRO A C 1
ATOM 564 O O . PRO A 1 71 ? 0.752 10.555 -0.003 1.00 83.38 71 PRO A O 1
ATOM 567 N N . THR A 1 72 ? 0.913 12.153 -1.591 1.00 81.81 72 THR A N 1
ATOM 568 C CA . THR A 1 72 ? 0.590 11.269 -2.711 1.00 81.81 72 THR A CA 1
ATOM 569 C C . THR A 1 72 ? 1.669 10.199 -2.843 1.00 81.81 72 THR A C 1
ATOM 571 O O . THR A 1 72 ? 2.854 10.473 -2.675 1.00 81.81 72 THR A O 1
ATOM 574 N N . LEU A 1 73 ? 1.252 8.964 -3.122 1.00 80.38 73 LEU A N 1
ATOM 575 C CA . LEU A 1 73 ? 2.187 7.888 -3.420 1.00 80.38 73 LEU A CA 1
ATOM 576 C C . LEU A 1 73 ? 2.699 8.057 -4.852 1.00 80.38 73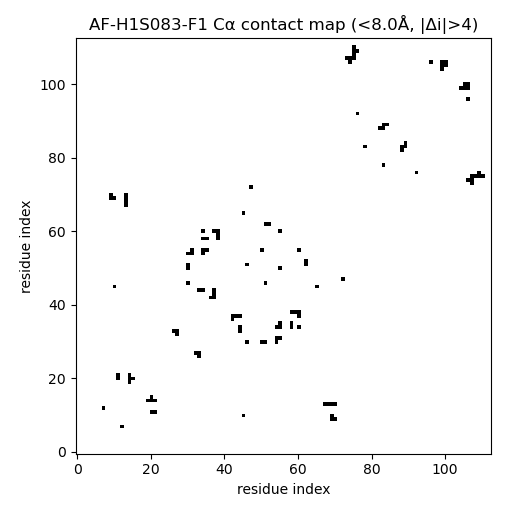 LEU A C 1
ATOM 578 O O . LEU A 1 73 ? 1.920 7.923 -5.796 1.00 80.38 73 LEU A O 1
ATOM 582 N N . GLU A 1 74 ? 3.992 8.313 -4.992 1.00 82.00 74 GLU A N 1
ATOM 583 C CA . GLU A 1 74 ? 4.668 8.382 -6.286 1.00 82.00 74 GLU A CA 1
ATOM 584 C C . GLU A 1 74 ? 5.146 6.988 -6.711 1.00 82.00 74 GLU A C 1
ATOM 586 O O . GLU A 1 74 ? 5.602 6.179 -5.895 1.00 82.00 74 GLU A O 1
ATOM 591 N 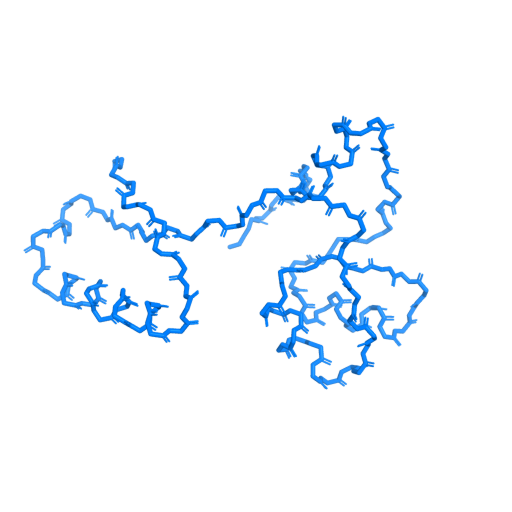N . LEU A 1 75 ? 4.979 6.681 -7.998 1.00 81.75 75 LEU A N 1
ATOM 592 C CA . LEU A 1 75 ? 5.469 5.456 -8.621 1.00 81.75 75 LEU A CA 1
ATOM 593 C C . LEU A 1 75 ? 6.569 5.838 -9.604 1.00 81.75 75 LEU A C 1
ATOM 595 O O . LEU A 1 75 ? 6.318 6.600 -10.533 1.00 81.75 75 LEU A O 1
ATOM 599 N N . HIS A 1 76 ? 7.753 5.264 -9.413 1.00 88.06 76 HIS A N 1
ATOM 600 C CA . HIS A 1 76 ? 8.898 5.468 -10.294 1.00 88.06 76 HIS A CA 1
ATOM 601 C C . HIS A 1 76 ? 9.261 4.158 -10.994 1.00 88.06 76 HIS A C 1
ATOM 603 O O . HIS A 1 76 ? 9.131 3.067 -10.427 1.00 88.06 76 HIS A O 1
ATOM 609 N N . LEU A 1 77 ? 9.716 4.280 -12.238 1.00 90.19 77 LEU A N 1
ATOM 610 C CA . LEU A 1 77 ? 10.297 3.194 -13.018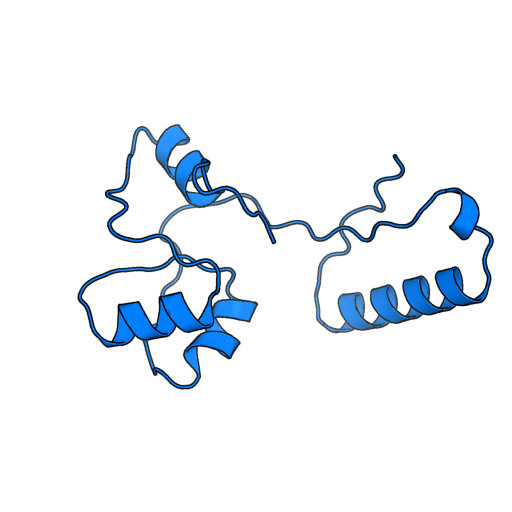 1.00 90.19 77 LEU A CA 1
ATOM 611 C C . LEU A 1 77 ? 11.817 3.296 -12.898 1.00 90.19 77 LEU A C 1
ATOM 613 O O . LEU A 1 77 ? 12.369 4.361 -13.140 1.00 90.19 77 LEU A O 1
ATOM 617 N N . TYR A 1 78 ? 12.472 2.191 -12.549 1.00 90.38 78 TYR A N 1
ATOM 618 C CA . TYR A 1 78 ? 13.927 2.120 -12.433 1.00 90.38 78 TYR A CA 1
ATOM 619 C C . TYR A 1 78 ? 14.483 1.111 -13.429 1.00 90.38 78 TYR A C 1
ATOM 621 O O . TYR A 1 78 ? 13.903 0.044 -13.646 1.00 90.38 78 TYR A O 1
ATOM 629 N N . TRP A 1 79 ? 15.635 1.433 -13.999 1.00 92.56 79 TRP A N 1
ATOM 630 C CA . TRP A 1 79 ? 16.418 0.545 -14.846 1.00 92.56 79 TRP A CA 1
ATOM 631 C C . TRP A 1 79 ? 17.902 0.811 -14.602 1.00 92.56 79 TRP A C 1
ATOM 633 O O . TRP A 1 79 ? 18.290 1.850 -14.079 1.00 92.56 79 TRP A O 1
ATOM 643 N N . HIS A 1 80 ? 18.744 -0.156 -14.950 1.00 91.75 80 HIS A N 1
ATOM 644 C CA . HIS A 1 80 ? 20.189 0.022 -14.869 1.00 91.75 80 HIS A CA 1
ATOM 645 C C . HIS A 1 80 ? 20.664 0.981 -15.969 1.00 91.75 80 HIS A C 1
ATOM 647 O O . HIS A 1 80 ? 20.196 0.864 -17.101 1.00 91.75 80 HIS A O 1
ATOM 653 N N . ALA A 1 81 ? 21.645 1.845 -15.688 1.00 90.12 81 ALA A N 1
ATOM 654 C CA . ALA A 1 81 ? 22.173 2.822 -16.652 1.00 90.12 81 ALA A CA 1
ATOM 655 C C . ALA A 1 81 ? 22.595 2.192 -17.996 1.00 90.12 81 ALA A C 1
ATOM 657 O O . ALA A 1 81 ? 22.317 2.725 -19.067 1.00 90.12 81 ALA A O 1
ATOM 658 N N . GLY A 1 82 ? 23.190 0.995 -17.962 1.00 89.00 82 GLY A N 1
ATOM 659 C CA . GLY A 1 82 ? 23.557 0.247 -19.175 1.00 89.00 82 GLY A CA 1
ATOM 660 C C . GLY A 1 82 ? 22.373 -0.188 -20.056 1.00 89.00 82 GLY A C 1
ATOM 661 O O . GLY A 1 82 ? 22.574 -0.516 -21.218 1.00 89.00 82 GLY A O 1
ATOM 662 N N . GLY A 1 83 ? 21.148 -0.183 -19.523 1.00 85.06 83 GLY A N 1
ATOM 663 C CA . GLY A 1 83 ? 19.912 -0.476 -20.252 1.00 85.06 83 GLY A CA 1
ATOM 664 C C . GLY A 1 83 ? 19.234 0.750 -20.870 1.00 85.06 83 GLY A C 1
ATOM 665 O O . GLY A 1 83 ? 18.209 0.591 -21.525 1.00 85.06 83 GLY A O 1
ATOM 666 N N . GLU A 1 84 ? 19.775 1.963 -20.701 1.00 88.62 84 GLU A N 1
ATOM 667 C CA . GLU A 1 84 ? 19.161 3.194 -21.229 1.00 88.62 84 GLU A CA 1
ATOM 668 C C . GLU A 1 84 ? 18.980 3.148 -22.756 1.00 88.62 84 GLU A C 1
ATOM 670 O O . GLU A 1 84 ? 17.939 3.523 -23.306 1.00 88.62 84 GLU A O 1
ATOM 675 N N . ASN A 1 85 ? 19.999 2.641 -23.450 1.00 89.06 85 ASN A N 1
ATOM 676 C CA . ASN A 1 85 ? 20.030 2.539 -24.908 1.00 89.06 85 ASN A CA 1
ATOM 677 C C . ASN A 1 85 ? 19.631 1.155 -25.433 1.00 89.06 85 ASN A C 1
ATOM 679 O O . ASN A 1 85 ? 19.726 0.915 -26.634 1.00 89.06 85 ASN A O 1
ATOM 683 N N . ASP A 1 86 ? 19.149 0.262 -24.566 1.00 94.62 86 ASP A N 1
ATOM 684 C CA . ASP A 1 86 ? 18.582 -1.007 -25.009 1.00 94.62 86 ASP A CA 1
ATOM 685 C C . ASP A 1 86 ? 17.189 -0.786 -25.623 1.00 94.62 86 ASP A C 1
ATOM 687 O O . ASP A 1 86 ? 16.287 -0.217 -24.997 1.00 94.62 86 ASP A O 1
ATOM 691 N N . GLY A 1 87 ? 17.015 -1.228 -26.870 1.00 94.88 87 GLY A N 1
ATOM 692 C CA . GLY A 1 87 ? 15.786 -0.999 -27.631 1.00 94.88 87 GLY A CA 1
ATOM 693 C C . GLY A 1 87 ? 14.567 -1.693 -27.022 1.00 94.88 87 GLY A C 1
ATOM 694 O O . GLY A 1 87 ? 13.486 -1.106 -26.979 1.00 94.88 87 GLY A O 1
ATOM 695 N N . ALA A 1 88 ? 14.737 -2.910 -26.497 1.00 95.12 88 ALA A N 1
ATOM 696 C CA . ALA A 1 88 ? 13.647 -3.663 -25.882 1.00 95.12 88 ALA A CA 1
ATOM 697 C C . ALA A 1 88 ? 13.213 -3.042 -24.545 1.00 95.12 88 ALA A C 1
ATOM 699 O O . ALA A 1 88 ? 12.016 -2.904 -24.283 1.00 95.12 88 ALA A O 1
ATOM 700 N N . ASN A 1 89 ? 14.173 -2.610 -23.721 1.00 94.50 89 ASN A N 1
ATOM 701 C CA . ASN A 1 89 ? 13.910 -1.903 -22.474 1.00 94.50 89 ASN A CA 1
ATOM 702 C C . ASN A 1 89 ? 13.153 -0.594 -22.723 1.00 94.50 89 ASN A C 1
ATOM 704 O O . ASN A 1 89 ? 12.136 -0.342 -22.077 1.00 94.50 89 ASN A O 1
ATOM 708 N N . ARG A 1 90 ? 13.621 0.219 -23.678 1.00 94.06 90 ARG A N 1
ATOM 709 C CA . ARG A 1 90 ? 12.977 1.488 -24.037 1.00 94.06 90 ARG A CA 1
ATOM 710 C C . ARG A 1 90 ? 11.546 1.280 -24.511 1.00 94.06 90 ARG A C 1
ATOM 712 O O . ARG A 1 90 ? 10.643 1.911 -23.969 1.00 94.06 90 ARG A O 1
ATOM 719 N N . TRP A 1 91 ? 11.340 0.346 -25.439 1.00 95.00 91 TRP A N 1
ATOM 720 C CA . TRP A 1 91 ? 10.005 0.004 -25.919 1.00 95.00 91 TRP A CA 1
ATOM 721 C C . TRP A 1 91 ? 9.084 -0.395 -24.760 1.00 95.00 91 TRP A C 1
ATOM 723 O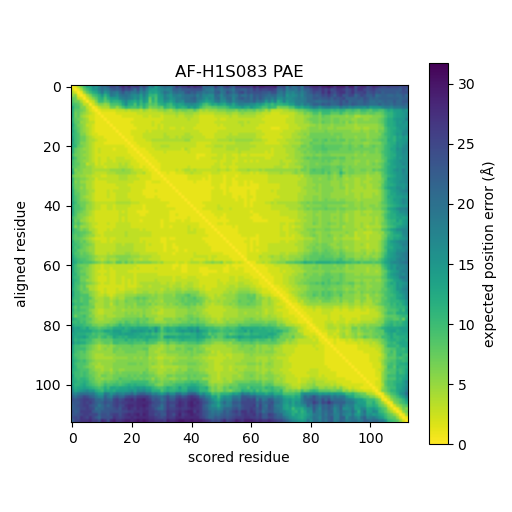 O . TRP A 1 91 ? 7.981 0.129 -24.635 1.00 95.00 91 TRP A O 1
ATOM 733 N N . LEU A 1 92 ? 9.541 -1.259 -23.847 1.00 95.25 92 LEU A N 1
ATOM 734 C CA . LEU A 1 92 ? 8.730 -1.662 -22.698 1.00 95.25 92 LEU A CA 1
ATOM 735 C C . LEU A 1 92 ? 8.401 -0.477 -21.775 1.00 95.25 92 LEU A C 1
ATOM 737 O O . LEU A 1 92 ? 7.263 -0.365 -21.317 1.00 95.25 92 LEU A O 1
ATOM 741 N N . ARG A 1 93 ? 9.368 0.411 -21.503 1.00 94.00 93 ARG A N 1
ATOM 742 C CA . ARG A 1 93 ? 9.148 1.623 -20.694 1.00 94.00 93 ARG A CA 1
ATOM 743 C C . ARG A 1 93 ? 8.082 2.520 -21.319 1.00 94.00 93 ARG A C 1
ATOM 745 O O . ARG A 1 93 ? 7.167 2.943 -20.617 1.00 94.00 93 ARG A O 1
ATOM 752 N N . GLU A 1 94 ? 8.162 2.759 -22.624 1.00 93.94 94 GLU A N 1
ATOM 753 C CA . GLU A 1 94 ? 7.180 3.555 -23.368 1.00 93.94 94 GLU A CA 1
ATOM 754 C C . GLU A 1 94 ? 5.779 2.932 -23.294 1.00 93.94 94 GLU A C 1
ATOM 756 O O . GLU A 1 94 ? 4.812 3.621 -22.964 1.00 93.94 94 GLU A O 1
ATOM 761 N N . GLN A 1 95 ? 5.671 1.614 -23.486 1.00 95.75 95 GLN A N 1
ATOM 762 C CA . GLN A 1 95 ? 4.395 0.902 -23.381 1.00 95.75 95 GLN A CA 1
ATOM 763 C C . GLN A 1 95 ? 3.800 0.983 -21.969 1.00 95.75 95 GLN A C 1
ATOM 765 O O . GLN A 1 95 ? 2.599 1.217 -21.810 1.00 95.75 95 GLN A O 1
ATOM 770 N N . LEU A 1 96 ? 4.624 0.826 -20.929 1.00 93.94 96 LEU A N 1
ATOM 771 C CA . LEU A 1 96 ? 4.184 0.960 -19.539 1.00 93.94 96 LEU A CA 1
ATOM 772 C C . LEU A 1 96 ? 3.684 2.378 -19.242 1.00 93.94 96 LEU A C 1
ATOM 774 O O . LEU A 1 96 ? 2.610 2.534 -18.658 1.00 93.94 96 LEU A O 1
ATOM 778 N N . LEU A 1 97 ? 4.419 3.407 -19.673 1.00 92.12 97 LEU A N 1
ATOM 779 C CA . LEU A 1 97 ? 4.029 4.807 -19.491 1.00 92.12 97 LEU A CA 1
ATOM 780 C C . LEU A 1 97 ? 2.718 5.133 -20.215 1.00 92.12 97 LEU A C 1
ATOM 782 O O . LEU A 1 97 ? 1.858 5.804 -19.636 1.00 92.12 97 LEU A O 1
ATOM 786 N N . ALA A 1 98 ? 2.527 4.615 -21.430 1.00 93.25 98 ALA A N 1
ATOM 787 C CA . ALA A 1 98 ? 1.292 4.787 -22.189 1.00 93.25 98 ALA A CA 1
ATOM 788 C C . ALA A 1 98 ? 0.083 4.193 -21.444 1.00 93.25 98 ALA A C 1
ATOM 790 O O . ALA A 1 98 ? -0.934 4.867 -21.264 1.00 93.25 98 ALA A O 1
ATOM 791 N N . VAL A 1 99 ? 0.209 2.962 -20.935 1.00 93.19 99 VAL A N 1
ATOM 792 C CA . VAL 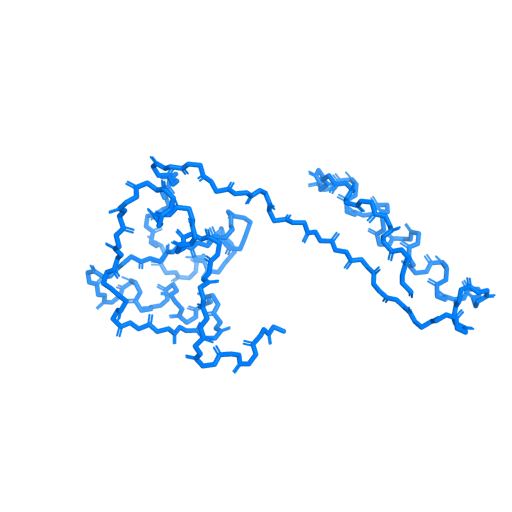A 1 99 ? -0.860 2.292 -20.174 1.00 93.19 99 VAL A CA 1
ATOM 793 C C . VAL A 1 99 ? -1.155 3.016 -18.857 1.00 93.19 99 VAL A C 1
ATOM 795 O O . VAL A 1 99 ? -2.319 3.221 -18.513 1.00 93.19 99 VAL A O 1
ATOM 798 N N . ILE A 1 100 ? -0.126 3.432 -18.114 1.00 88.81 100 ILE A N 1
ATOM 799 C CA . ILE A 1 100 ? -0.301 4.132 -16.830 1.00 88.81 100 ILE A CA 1
ATOM 800 C C . ILE A 1 100 ? -0.996 5.483 -17.033 1.00 88.81 100 ILE A C 1
ATOM 802 O O . ILE A 1 100 ? -1.928 5.806 -16.289 1.00 88.81 100 ILE A O 1
ATOM 806 N N . SER A 1 101 ? -0.597 6.226 -18.068 1.00 86.31 101 SER A N 1
ATOM 807 C CA . SER A 1 101 ? -1.209 7.508 -18.434 1.00 86.31 101 SER A CA 1
ATOM 808 C C . SER A 1 101 ? -2.688 7.335 -18.783 1.00 86.31 101 SER A C 1
ATOM 810 O O . SER A 1 101 ? -3.537 8.066 -18.273 1.00 86.31 101 SER A O 1
ATOM 812 N N . ALA A 1 102 ? -3.022 6.306 -19.570 1.00 85.25 102 ALA A N 1
ATOM 813 C CA . ALA A 1 102 ? -4.405 5.990 -19.927 1.00 85.25 102 ALA A CA 1
ATOM 814 C C . ALA A 1 102 ? -5.278 5.618 -18.710 1.00 85.25 102 ALA A C 1
ATOM 816 O O . ALA A 1 102 ? -6.481 5.868 -18.702 1.00 85.25 102 ALA A O 1
ATOM 817 N N . LEU A 1 103 ? -4.683 5.054 -17.653 1.00 77.50 103 LEU A N 1
ATOM 818 C CA . LEU A 1 103 ? -5.370 4.678 -16.410 1.00 77.50 103 LEU A CA 1
ATOM 819 C C . LEU A 1 103 ? -5.525 5.834 -15.402 1.00 77.50 103 LEU A C 1
ATOM 821 O O . LEU A 1 103 ? -5.954 5.588 -14.265 1.00 77.50 103 LEU A O 1
ATOM 825 N N . GLY A 1 104 ? -5.160 7.064 -15.787 1.00 70.25 104 GLY A N 1
ATOM 826 C CA . GLY A 1 104 ? -5.203 8.253 -14.933 1.00 70.25 104 GLY A CA 1
ATOM 827 C C . GLY A 1 104 ? -4.131 8.266 -13.839 1.00 70.25 104 GLY A C 1
ATOM 828 O O . GLY A 1 104 ? -4.305 8.926 -12.814 1.00 70.25 104 GLY A O 1
ATOM 829 N N . GLY A 1 105 ? -3.050 7.497 -14.003 1.00 60.12 105 GLY A N 1
ATOM 830 C CA . GLY A 1 105 ? -1.875 7.612 -13.148 1.00 60.12 105 GLY A CA 1
ATOM 831 C C . GLY A 1 105 ? -1.098 8.863 -13.534 1.00 60.12 105 GLY A C 1
ATOM 832 O O . GLY A 1 105 ? -0.588 8.936 -14.646 1.00 60.12 105 GLY A O 1
ATOM 833 N N . GLY A 1 106 ? -1.014 9.848 -12.635 1.00 48.44 106 GLY A N 1
ATOM 834 C CA . GLY A 1 106 ? -0.085 10.962 -12.809 1.00 48.44 106 GLY A CA 1
ATOM 835 C C . GLY A 1 106 ? 1.328 10.407 -12.965 1.00 48.44 106 GLY A C 1
ATOM 836 O O . GLY A 1 106 ? 1.788 9.659 -12.101 1.00 48.44 106 GLY A O 1
ATOM 837 N N . ALA A 1 107 ? 1.969 10.714 -14.091 1.00 43.88 107 ALA A N 1
ATOM 838 C CA . ALA A 1 107 ? 3.347 10.340 -14.352 1.00 43.88 107 ALA A CA 1
ATOM 839 C C . ALA A 1 107 ? 4.241 11.055 -13.331 1.00 43.88 107 ALA A C 1
ATOM 841 O O . ALA A 1 107 ? 4.433 12.267 -13.406 1.00 43.88 107 ALA A O 1
ATOM 842 N N . GLY A 1 108 ? 4.727 10.305 -12.341 1.00 47.41 108 GLY A N 1
ATOM 843 C CA . GLY A 1 108 ? 5.836 10.741 -11.506 1.00 47.41 108 GLY A CA 1
ATOM 844 C C . GLY A 1 108 ? 7.081 10.834 -12.378 1.00 47.41 108 GLY A C 1
ATOM 845 O O . GLY A 1 108 ? 7.354 9.932 -13.171 1.00 47.41 108 GLY A O 1
ATOM 846 N N . GLU A 1 109 ? 7.775 11.957 -12.261 1.00 43.41 109 GLU A N 1
ATOM 847 C CA . GLU A 1 109 ? 8.956 12.319 -13.034 1.00 43.41 109 GLU A CA 1
ATOM 848 C C . GLU A 1 109 ? 10.008 11.197 -13.007 1.00 43.41 109 GLU A C 1
ATOM 850 O O . GLU A 1 109 ? 10.215 10.523 -11.989 1.00 43.41 109 GLU A O 1
ATOM 855 N N . LEU A 1 110 ? 10.624 10.957 -14.169 1.00 45.19 110 LEU A N 1
ATOM 856 C CA . LEU A 1 110 ? 11.666 9.953 -14.362 1.00 45.19 110 LEU A CA 1
ATOM 857 C C . LEU A 1 110 ? 12.895 10.380 -13.551 1.00 45.19 110 LEU A C 1
ATOM 859 O O . LEU A 1 110 ? 13.708 11.169 -14.022 1.00 45.19 110 LEU A O 1
ATOM 863 N N . ALA A 1 111 ? 13.013 9.887 -12.321 1.00 37.59 111 ALA A N 1
ATOM 864 C CA . ALA A 1 111 ? 14.202 10.095 -11.511 1.00 37.59 111 ALA A CA 1
ATOM 865 C C . ALA A 1 111 ? 15.349 9.256 -12.095 1.00 37.59 111 ALA A C 1
ATOM 867 O O . ALA A 1 111 ? 15.336 8.027 -12.014 1.00 37.59 111 ALA A O 1
ATOM 868 N N . GLN A 1 112 ? 16.296 9.944 -12.729 1.00 36.56 112 GLN A N 1
ATOM 869 C CA . GLN A 1 112 ? 17.608 9.414 -13.081 1.00 36.56 112 GLN A CA 1
ATOM 870 C C . GLN A 1 112 ? 18.490 9.499 -11.828 1.00 36.56 112 GLN A C 1
ATOM 872 O O . GLN A 1 112 ? 18.775 10.606 -11.381 1.00 36.56 112 GLN A O 1
ATOM 877 N N . ASP A 1 113 ? 18.893 8.349 -11.287 1.00 38.09 113 ASP A N 1
ATOM 878 C CA . ASP A 1 113 ? 20.083 8.204 -10.434 1.00 38.09 113 ASP A CA 1
ATOM 879 C C . ASP A 1 113 ? 21.087 7.300 -11.164 1.00 38.09 113 ASP A C 1
ATOM 881 O O . ASP A 1 113 ? 20.663 6.220 -11.648 1.00 38.09 113 ASP A O 1
#

Nearest PDB structures (foldseek):
  5ae4-assembly1_B  TM=6.368E-01  e=9.834E-03  Burkholderia cepacia
  6les-assembly2_Y  TM=3.117E-01  e=5.265E+00  Escherichia coli K-12

Secondary structure (DSSP, 8-state):
----SS---HHHHHHHHTT---------SSHHHHHHHHTTSS------HHHHHHHTTTT-PPP---SS------------GGGTT-HHHHHHHHHHHHHHHHTT---------

InterPro domains:
  IPR005119 LysR, substrate-binding [PF03466] (10-98)
  IPR050389 LysR-type Transcriptional Regulators [PTHR30118] (2-101)

Organism: NCBI:txid1127483

Foldseek 3Di:
DDPPPDDQDLVQVQQVVVVHHDDDPDDDPDPLVVLVVVLVDVDDDDDDPVCCVVSNVVRPDDDDDDPGDTDDDADEDDDDPVCPPPPVSVVVVVVVVVVCVVVVNDHDDHDDD

Radius of gyration: 17.61 Å; Cα contacts (8 Å, |Δi|>4): 67; chains: 1; bounding box: 40×27×46 Å

Mean predicted aligned error: 7.29 Å